Protein AF-A0A952AUI9-F1 (afdb_monomer_lite)

Secondary structure (DSSP, 8-state):
--------PPPP-TT----TTSPPPEEEEEE-GGGT-SS-EEEEE-

Structure (mmCIF, N/CA/C/O backbone):
data_AF-A0A952AUI9-F1
#
_entry.id   AF-A0A952AUI9-F1
#
loop_
_atom_site.group_PDB
_atom_site.id
_atom_site.type_symbol
_atom_site.label_atom_id
_atom_site.label_alt_id
_atom_site.label_comp_id
_atom_site.label_asym_id
_atom_site.label_entity_id
_atom_site.label_seq_id
_atom_site.pdbx_PDB_ins_code
_atom_site.Cartn_x
_atom_site.Cartn_y
_atom_site.Cartn_z
_atom_site.occupancy
_atom_site.B_iso_or_equiv
_atom_site.auth_seq_id
_atom_site.auth_comp_id
_atom_site.auth_asym_id
_atom_site.auth_atom_id
_atom_site.pdbx_PDB_model_num
ATOM 1 N N . MET A 1 1 ? 8.032 -26.074 26.277 1.00 77.56 1 MET A N 1
ATOM 2 C CA . MET A 1 1 ? 7.012 -25.711 25.266 1.00 77.56 1 MET A CA 1
ATOM 3 C C . MET A 1 1 ? 7.552 -24.532 24.464 1.00 77.56 1 MET A C 1
ATOM 5 O O . MET A 1 1 ? 8.030 -23.607 25.110 1.00 77.56 1 MET A O 1
ATOM 9 N N . PRO A 1 2 ? 7.568 -24.560 23.119 1.00 88.56 2 PRO A N 1
ATOM 10 C CA . PRO A 1 2 ? 8.034 -23.418 22.332 1.00 88.56 2 PRO A CA 1
ATOM 11 C C . PRO A 1 2 ? 7.032 -22.258 22.411 1.00 88.56 2 PRO A C 1
ATOM 13 O O . PRO A 1 2 ? 5.820 -22.477 22.404 1.00 88.56 2 PRO A O 1
ATOM 16 N N . ILE A 1 3 ? 7.546 -21.030 22.483 1.00 92.81 3 ILE A N 1
ATOM 17 C CA . ILE A 1 3 ? 6.741 -19.805 22.416 1.00 92.81 3 ILE A CA 1
ATOM 18 C C . ILE A 1 3 ? 6.291 -19.602 20.964 1.00 92.81 3 ILE A C 1
ATOM 20 O O . ILE A 1 3 ? 7.090 -19.759 20.041 1.00 92.81 3 ILE A O 1
ATOM 24 N N . ARG A 1 4 ? 5.012 -19.261 20.764 1.00 94.75 4 ARG A N 1
ATOM 25 C CA . ARG A 1 4 ? 4.454 -18.851 19.468 1.00 94.75 4 ARG A CA 1
ATOM 26 C C . ARG A 1 4 ? 4.146 -17.361 19.493 1.00 94.75 4 ARG A C 1
ATOM 28 O O . ARG A 1 4 ? 3.585 -16.875 20.472 1.00 94.75 4 ARG A O 1
ATOM 35 N N . PHE A 1 5 ? 4.481 -16.678 18.407 1.00 95.56 5 PHE A N 1
ATOM 36 C CA . PHE A 1 5 ? 4.098 -15.291 18.174 1.00 95.56 5 PHE A CA 1
ATOM 37 C C . PHE A 1 5 ? 2.876 -15.245 17.262 1.00 95.56 5 PHE A C 1
ATOM 39 O O . PHE A 1 5 ? 2.741 -16.074 16.362 1.00 95.56 5 PHE A O 1
ATOM 46 N N . TYR A 1 6 ? 2.003 -14.275 17.513 1.00 96.06 6 TYR A N 1
ATOM 47 C CA . TYR A 1 6 ? 0.820 -14.013 16.706 1.00 96.06 6 TYR A CA 1
ATOM 48 C C . TYR A 1 6 ? 0.859 -12.554 16.267 1.00 96.06 6 TYR A C 1
ATOM 50 O O . TYR A 1 6 ? 1.115 -11.675 17.091 1.00 96.06 6 TYR A O 1
ATOM 58 N N . ASP A 1 7 ? 0.607 -12.312 14.985 1.00 96.88 7 ASP A N 1
ATOM 59 C CA . ASP A 1 7 ? 0.338 -10.970 14.483 1.00 96.88 7 ASP A CA 1
ATOM 60 C C . ASP A 1 7 ? -1.130 -10.625 14.763 1.00 96.88 7 ASP A C 1
ATOM 62 O O . ASP A 1 7 ? -2.027 -11.421 14.483 1.00 96.88 7 ASP A O 1
ATOM 66 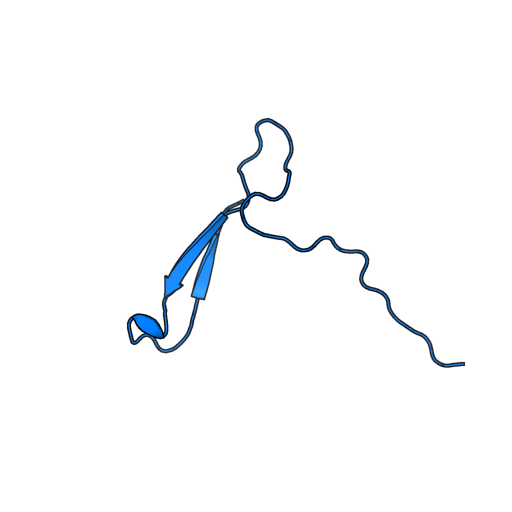N N . ILE A 1 8 ? -1.356 -9.459 15.361 1.00 97.19 8 ILE A N 1
ATOM 67 C CA . ILE A 1 8 ? -2.684 -8.933 15.710 1.00 97.19 8 ILE A CA 1
ATOM 68 C C . ILE A 1 8 ? -3.037 -7.685 14.888 1.00 97.19 8 ILE A C 1
ATOM 70 O O . ILE A 1 8 ? -4.019 -7.004 15.183 1.00 97.19 8 ILE A O 1
ATOM 74 N N . SER A 1 9 ? -2.214 -7.358 13.892 1.00 97.31 9 SER A N 1
ATOM 75 C CA . SER A 1 9 ? -2.363 -6.179 13.046 1.00 97.31 9 SER A CA 1
ATOM 76 C C . SER A 1 9 ? -3.400 -6.413 11.950 1.00 97.31 9 SER A C 1
ATOM 78 O O . SER A 1 9 ? -3.558 -7.520 11.435 1.00 97.31 9 SER A O 1
ATOM 80 N N . TRP A 1 10 ? -4.079 -5.343 11.540 1.00 95.62 10 TRP A N 1
ATOM 81 C CA . TRP A 1 10 ? -4.897 -5.358 10.330 1.00 95.62 10 TRP A CA 1
ATOM 82 C C . TRP A 1 10 ? -4.015 -5.173 9.098 1.00 95.62 10 TRP A C 1
ATOM 84 O O . TRP A 1 10 ? -3.127 -4.321 9.083 1.00 95.62 10 TRP A O 1
ATOM 94 N N . THR A 1 11 ? -4.287 -5.935 8.039 1.00 94.69 11 THR A N 1
ATOM 95 C CA . THR A 1 11 ? -3.667 -5.693 6.734 1.00 94.69 11 THR A CA 1
ATOM 96 C C . THR A 1 11 ? -4.148 -4.358 6.181 1.00 94.69 11 THR A C 1
ATOM 98 O O . THR A 1 11 ? -5.352 -4.135 6.090 1.00 94.69 11 THR A O 1
ATOM 101 N N . LEU A 1 12 ? -3.217 -3.494 5.776 1.00 94.25 12 LEU A N 1
ATOM 102 C CA . LEU A 1 12 ? -3.532 -2.251 5.078 1.00 94.25 12 LEU A CA 1
ATOM 103 C C . LEU A 1 12 ? -3.678 -2.517 3.579 1.00 94.25 12 LEU A C 1
ATOM 105 O O . LEU A 1 12 ? -2.829 -3.166 2.968 1.00 94.25 12 LEU A O 1
ATOM 109 N N . TYR A 1 13 ? -4.759 -2.017 2.992 1.00 93.94 13 TYR A N 1
ATOM 110 C CA . TYR A 1 13 ? -5.048 -2.123 1.567 1.00 93.94 13 TYR A CA 1
ATOM 111 C C . TYR A 1 13 ? -5.842 -0.896 1.105 1.00 93.94 13 TYR A C 1
ATOM 113 O O . TYR A 1 13 ? -6.528 -0.271 1.922 1.00 93.94 13 TYR A O 1
ATOM 121 N N . PRO A 1 14 ? -5.773 -0.535 -0.190 1.00 94.12 14 PRO A N 1
ATOM 122 C CA . PRO A 1 14 ? -6.570 0.559 -0.727 1.00 94.12 14 PRO A CA 1
ATOM 123 C C . PRO A 1 14 ? -8.062 0.375 -0.449 1.00 94.12 14 PRO A C 1
ATOM 125 O O . PRO A 1 14 ? -8.632 -0.667 -0.770 1.00 94.12 14 PRO A O 1
ATOM 128 N N . GLY A 1 15 ? -8.690 1.386 0.151 1.00 90.62 15 GLY A N 1
ATOM 129 C CA . GLY A 1 15 ? -10.106 1.334 0.525 1.00 90.62 15 GLY A CA 1
ATOM 130 C C . GLY A 1 15 ? -10.413 0.636 1.855 1.00 90.62 15 GLY A C 1
ATOM 131 O O . GLY A 1 15 ? -11.584 0.396 2.144 1.00 90.62 15 GLY A O 1
ATOM 132 N N . ILE A 1 16 ? -9.404 0.329 2.681 1.00 95.75 16 ILE A N 1
ATOM 133 C CA . ILE A 1 16 ? -9.639 -0.031 4.085 1.00 95.75 16 ILE A CA 1
ATOM 134 C C . ILE A 1 16 ? -10.439 1.074 4.792 1.00 95.75 16 ILE A C 1
ATOM 136 O O . ILE A 1 16 ? -10.244 2.265 4.539 1.00 95.75 16 ILE A O 1
ATOM 140 N N . SER A 1 17 ? -11.340 0.680 5.693 1.00 94.69 17 SER A N 1
ATOM 141 C CA . SER A 1 17 ? -12.121 1.625 6.489 1.00 94.69 17 SER A CA 1
ATOM 142 C C . SER A 1 17 ? -11.216 2.528 7.323 1.00 94.69 17 SER A C 1
ATOM 144 O O . SER A 1 17 ? -10.456 2.056 8.169 1.00 94.69 17 SER A O 1
ATOM 146 N N . VAL A 1 18 ? -11.364 3.833 7.122 1.00 95.19 18 VAL A N 1
ATOM 147 C CA . VAL A 1 18 ? -10.740 4.888 7.926 1.00 95.19 18 VAL A CA 1
ATOM 148 C C . VAL A 1 18 ? -11.816 5.728 8.608 1.00 95.19 18 VAL A C 1
ATOM 150 O O . VAL A 1 18 ? -13.018 5.544 8.384 1.00 95.19 18 VAL A O 1
ATOM 153 N N . ARG A 1 19 ? -11.407 6.650 9.477 1.00 96.69 19 ARG A N 1
ATOM 154 C CA . ARG A 1 19 ? -12.343 7.568 10.121 1.00 96.69 19 ARG A CA 1
ATOM 155 C C . ARG A 1 19 ? -12.967 8.500 9.078 1.00 96.69 19 ARG A C 1
ATOM 157 O O . ARG A 1 19 ? -12.310 8.947 8.145 1.00 96.69 19 ARG A O 1
ATOM 164 N N . SER A 1 20 ? -14.239 8.843 9.270 1.00 96.31 20 SER A N 1
ATOM 165 C CA . SER A 1 20 ? -14.909 9.838 8.429 1.00 96.31 20 SER A CA 1
ATOM 166 C C . SER A 1 20 ? -14.172 11.180 8.486 1.00 96.31 20 SER A C 1
ATOM 168 O O . SER A 1 20 ? -14.091 11.786 9.554 1.00 96.31 20 SER A O 1
ATOM 170 N N . GLY A 1 21 ? -13.697 11.645 7.330 1.00 96.38 21 GLY A N 1
ATOM 171 C CA . GLY A 1 21 ? -12.934 12.886 7.180 1.00 96.38 21 GLY A CA 1
ATOM 172 C C . GLY A 1 21 ? -11.413 12.707 7.149 1.00 96.38 21 GLY A C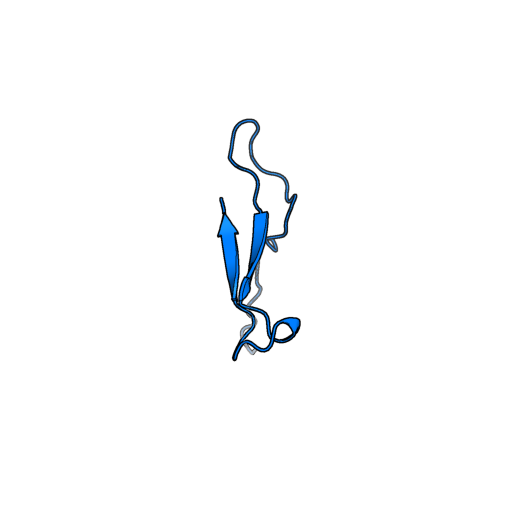 1
ATOM 173 O O . GLY A 1 21 ? -10.731 13.667 6.800 1.00 96.38 21 GLY A O 1
ATOM 174 N N . ASP A 1 22 ? -10.892 11.515 7.459 1.00 96.69 22 ASP A N 1
ATOM 175 C CA . ASP A 1 22 ? -9.469 11.207 7.284 1.00 96.69 22 ASP A CA 1
ATOM 176 C C . ASP A 1 22 ? -9.151 10.933 5.806 1.00 96.69 22 ASP A C 1
ATOM 178 O O . ASP A 1 22 ? -10.025 10.564 5.011 1.00 96.69 22 ASP A O 1
ATOM 182 N N . THR A 1 23 ? -7.879 11.095 5.440 1.00 94.62 23 THR A N 1
ATOM 183 C CA . THR A 1 23 ? -7.381 10.720 4.115 1.00 94.62 23 THR A CA 1
ATOM 184 C C . THR A 1 23 ? -7.509 9.199 3.928 1.00 94.62 23 THR A C 1
ATOM 186 O O . THR A 1 23 ? -7.111 8.427 4.805 1.00 94.62 23 THR A O 1
ATOM 189 N N . PRO A 1 24 ? -8.054 8.722 2.798 1.00 94.94 24 PRO A N 1
ATOM 190 C CA . PRO A 1 24 ? -8.093 7.296 2.494 1.00 94.94 24 PRO A CA 1
ATOM 191 C C . PRO A 1 24 ? -6.692 6.700 2.302 1.00 94.94 24 PRO A C 1
ATOM 193 O O . PRO A 1 24 ? -5.814 7.340 1.727 1.00 94.94 24 PRO A O 1
ATOM 196 N N . PHE A 1 25 ? -6.511 5.436 2.696 1.00 95.38 2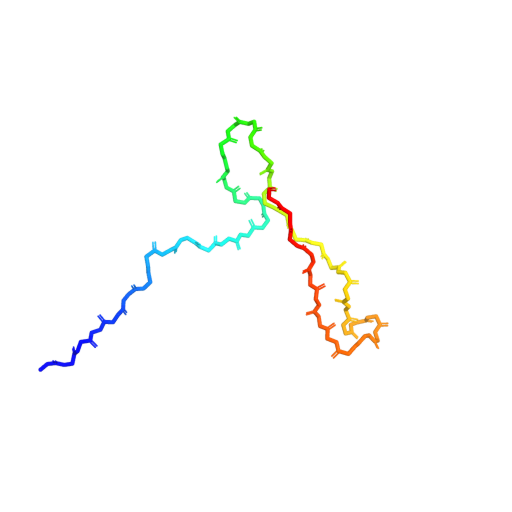5 PHE A N 1
ATOM 197 C CA . PHE A 1 25 ? -5.316 4.668 2.339 1.00 95.38 25 PHE A CA 1
ATOM 198 C C . PHE A 1 25 ? -5.329 4.380 0.831 1.00 95.38 25 PHE A C 1
ATOM 200 O O . PHE A 1 25 ? -6.231 3.692 0.346 1.00 95.38 25 PHE A O 1
ATOM 207 N N . GLU A 1 26 ? -4.320 4.853 0.098 1.00 94.50 26 GLU A N 1
ATOM 208 C CA . GLU A 1 26 ? -4.121 4.551 -1.325 1.00 94.50 26 GLU A CA 1
ATOM 209 C C . GLU A 1 26 ? -2.688 4.081 -1.603 1.00 94.50 26 GLU A C 1
ATOM 211 O O . GLU A 1 26 ? -1.729 4.482 -0.943 1.00 94.50 26 GLU A O 1
ATOM 216 N N . THR A 1 27 ? -2.541 3.254 -2.638 1.00 92.50 27 THR A N 1
ATOM 217 C CA . THR A 1 27 ? -1.246 2.877 -3.215 1.00 92.50 27 THR A CA 1
ATOM 218 C C . THR A 1 27 ? -1.251 3.201 -4.699 1.00 92.50 27 THR A C 1
ATOM 220 O O . THR A 1 27 ? -2.153 2.758 -5.414 1.00 92.50 27 THR A O 1
ATOM 223 N N . ARG A 1 28 ? -0.235 3.913 -5.185 1.00 87.75 28 ARG A N 1
ATOM 224 C CA . ARG A 1 28 ? -0.057 4.197 -6.614 1.00 87.75 28 ARG A CA 1
ATOM 225 C C . ARG A 1 28 ? 1.261 3.606 -7.101 1.00 87.75 28 ARG A C 1
ATOM 227 O O . ARG A 1 28 ? 2.269 3.793 -6.424 1.00 87.75 28 ARG A O 1
ATOM 234 N N . PRO A 1 29 ? 1.294 2.902 -8.242 1.00 82.69 29 PRO A N 1
ATOM 235 C CA . PRO A 1 29 ? 2.561 2.479 -8.824 1.00 82.69 29 PRO A CA 1
ATOM 236 C C . PRO A 1 29 ? 3.362 3.727 -9.221 1.00 82.69 29 PRO A C 1
ATOM 238 O O . PRO A 1 29 ? 2.833 4.583 -9.928 1.00 82.69 29 PRO A O 1
ATOM 241 N N . ASN A 1 30 ? 4.596 3.848 -8.725 1.00 84.56 30 ASN A N 1
ATOM 242 C CA . ASN A 1 30 ? 5.511 4.928 -9.099 1.00 84.56 30 ASN A CA 1
ATOM 243 C C . ASN A 1 30 ? 6.613 4.373 -10.005 1.00 84.56 30 ASN A C 1
ATOM 245 O O . ASN A 1 30 ? 6.676 4.758 -11.166 1.00 84.56 30 ASN A O 1
ATOM 249 N N . ASP A 1 31 ? 7.350 3.373 -9.511 1.00 87.62 31 ASP A N 1
ATOM 250 C CA . ASP A 1 31 ? 8.285 2.582 -10.318 1.00 87.62 31 ASP A CA 1
ATOM 251 C C . ASP A 1 31 ? 7.707 1.180 -10.533 1.00 87.62 31 ASP A C 1
ATOM 253 O O . ASP A 1 31 ? 7.116 0.583 -9.617 1.00 87.62 31 ASP A O 1
ATOM 257 N N . SER A 1 32 ? 7.857 0.640 -11.739 1.00 86.62 32 SER A N 1
ATOM 258 C CA . SER A 1 32 ? 7.338 -0.675 -12.091 1.00 86.62 32 SER A CA 1
ATOM 259 C C . SER A 1 32 ? 8.283 -1.460 -12.986 1.00 86.62 32 SER A C 1
ATOM 261 O O . SER A 1 32 ? 8.676 -1.018 -14.065 1.00 86.62 32 SER A O 1
ATOM 263 N N . LEU A 1 33 ? 8.507 -2.722 -12.615 1.00 92.38 33 LEU A N 1
ATOM 264 C CA . LEU A 1 33 ? 9.178 -3.698 -13.476 1.00 92.38 33 LEU A CA 1
ATOM 265 C C . LEU A 1 33 ? 8.471 -3.848 -14.834 1.00 92.38 33 LEU A C 1
ATOM 267 O O . LEU A 1 33 ? 9.121 -4.103 -15.843 1.00 92.38 33 LEU A O 1
ATOM 271 N N . ALA A 1 34 ? 7.145 -3.663 -14.885 1.00 89.56 34 ALA A N 1
ATOM 272 C CA . ALA A 1 34 ? 6.390 -3.699 -16.138 1.00 89.56 34 ALA A CA 1
ATOM 273 C C . ALA A 1 34 ? 6.707 -2.502 -17.056 1.00 89.56 34 ALA A C 1
ATOM 275 O O . ALA A 1 34 ? 6.534 -2.604 -18.268 1.00 89.56 34 ALA A O 1
ATOM 276 N N . GLY A 1 35 ? 7.181 -1.391 -16.484 1.00 86.81 35 GLY A N 1
ATOM 277 C CA . GLY A 1 35 ? 7.685 -0.218 -17.200 1.00 86.81 35 GLY A CA 1
ATOM 278 C C . GLY A 1 35 ? 9.171 -0.305 -17.565 1.00 86.81 35 GLY A C 1
ATOM 279 O O . GLY A 1 35 ? 9.675 0.591 -18.235 1.00 86.81 35 GLY A O 1
ATOM 280 N N . GLY A 1 36 ? 9.861 -1.381 -17.168 1.00 91.56 36 GLY A N 1
ATOM 281 C CA . GLY A 1 36 ? 11.298 -1.553 -17.381 1.00 91.56 36 GLY A CA 1
ATOM 282 C C . GLY A 1 36 ? 12.180 -0.983 -16.268 1.00 91.56 36 GLY A C 1
ATOM 283 O O . GLY A 1 36 ? 13.398 -0.939 -16.441 1.00 91.56 36 GLY A O 1
ATOM 284 N N . ASP A 1 37 ? 11.599 -0.577 -15.135 1.00 94.00 37 ASP A N 1
ATOM 285 C CA . ASP A 1 37 ? 12.366 -0.156 -13.962 1.00 94.00 37 ASP A CA 1
ATOM 286 C C . ASP A 1 37 ? 13.061 -1.345 -13.282 1.00 94.00 37 ASP A C 1
ATOM 288 O O . ASP A 1 37 ? 12.769 -2.513 -13.545 1.00 94.00 37 ASP A O 1
ATOM 292 N N . THR A 1 38 ? 13.982 -1.055 -12.363 1.00 95.12 38 THR A N 1
ATOM 293 C CA . THR A 1 38 ? 14.769 -2.077 -11.649 1.00 95.12 38 THR A CA 1
ATOM 294 C C . THR A 1 38 ? 13.989 -2.747 -10.511 1.00 95.12 38 THR A C 1
ATOM 296 O O . THR A 1 38 ? 14.355 -3.835 -10.064 1.00 95.12 38 THR A O 1
ATOM 299 N N . ALA A 1 39 ? 12.924 -2.112 -10.014 1.00 93.44 39 ALA A N 1
ATOM 300 C CA . ALA A 1 39 ? 12.098 -2.624 -8.924 1.00 93.44 39 ALA A CA 1
ATOM 301 C C . ALA A 1 39 ? 10.652 -2.117 -9.019 1.00 93.44 39 ALA A C 1
ATOM 303 O O . ALA A 1 39 ? 10.366 -1.130 -9.688 1.00 93.44 39 ALA A O 1
ATOM 304 N N . ASN A 1 40 ? 9.743 -2.783 -8.303 1.00 93.88 40 ASN A N 1
ATOM 305 C CA . ASN A 1 40 ? 8.412 -2.243 -8.043 1.00 93.88 40 ASN A CA 1
ATOM 306 C C . ASN A 1 40 ? 8.469 -1.382 -6.780 1.00 93.88 40 ASN A C 1
ATOM 308 O O . ASN A 1 40 ? 8.729 -1.910 -5.696 1.00 93.88 40 ASN A O 1
ATOM 312 N N . ALA A 1 41 ? 8.190 -0.089 -6.911 1.00 92.81 41 ALA A N 1
ATOM 313 C CA . ALA A 1 41 ? 8.140 0.841 -5.790 1.00 92.81 41 ALA A CA 1
ATOM 314 C C . ALA A 1 41 ? 6.823 1.631 -5.839 1.00 92.81 41 ALA A C 1
ATOM 316 O O . ALA A 1 41 ? 6.726 2.645 -6.533 1.00 92.81 41 ALA A O 1
ATOM 317 N N . PRO A 1 42 ? 5.765 1.161 -5.156 1.00 91.31 42 PRO A N 1
ATOM 318 C CA . PRO A 1 42 ? 4.537 1.928 -5.040 1.00 91.31 42 PRO A CA 1
ATOM 319 C C . PRO A 1 42 ? 4.712 3.084 -4.048 1.00 91.31 42 PRO A C 1
ATOM 321 O O . PRO A 1 42 ? 5.371 2.951 -3.019 1.00 91.31 42 PRO A O 1
ATOM 324 N N . ASN A 1 43 ? 4.070 4.210 -4.338 1.00 93.19 43 ASN A N 1
ATOM 325 C CA . ASN A 1 43 ? 3.896 5.313 -3.404 1.00 93.19 43 ASN A CA 1
ATOM 326 C C . ASN A 1 43 ? 2.646 5.057 -2.540 1.00 93.19 43 ASN A C 1
ATOM 328 O O . ASN A 1 43 ? 1.611 4.640 -3.068 1.00 93.19 43 ASN A O 1
ATOM 332 N N . LEU A 1 44 ? 2.754 5.287 -1.229 1.00 93.62 44 LEU A N 1
ATOM 333 C CA . LEU A 1 44 ? 1.665 5.161 -0.258 1.00 93.62 44 LEU A CA 1
ATOM 334 C C . LEU A 1 44 ? 1.248 6.549 0.241 1.00 93.62 44 LEU A C 1
ATOM 336 O O . LEU A 1 44 ? 2.101 7.332 0.659 1.00 93.62 44 LEU A O 1
ATOM 340 N N . SER A 1 45 ? -0.059 6.815 0.273 1.00 91.38 45 SER A N 1
ATOM 341 C CA . SER A 1 45 ? -0.632 8.041 0.849 1.00 91.38 45 SER A CA 1
ATOM 342 C C . SER A 1 45 ? -1.701 7.723 1.886 1.00 91.38 45 SER A C 1
ATOM 344 O O . SER A 1 45 ? -2.508 6.816 1.667 1.00 91.38 45 SER A O 1
ATOM 346 N N . LEU A 1 46 ? -1.678 8.485 2.984 1.00 87.50 46 LEU A N 1
ATOM 347 C CA 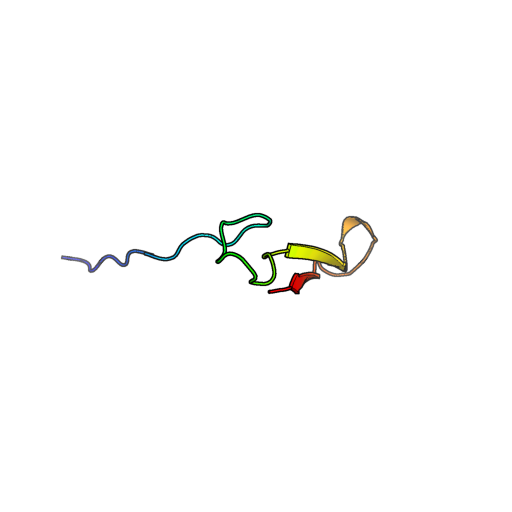. LEU A 1 46 ? -2.445 8.327 4.223 1.00 87.50 46 LEU A CA 1
ATOM 348 C C . LEU A 1 46 ? -2.694 9.699 4.856 1.00 87.50 46 LEU A C 1
ATOM 350 O O . LEU A 1 46 ? -1.937 10.638 4.518 1.00 87.50 46 LEU A O 1
#

Radius of gyration: 16.26 Å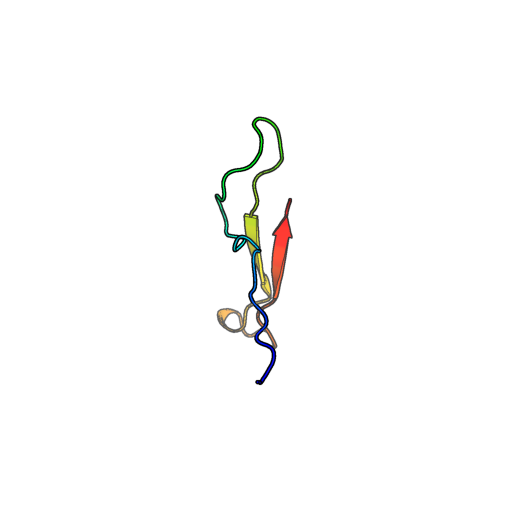; chains: 1; bounding box: 30×39×43 Å

Sequence (46 aa):
MPIRFYDISWTLYPGISVRSGDTPFETRPNDSLAGGDTANAPNLSL

Foldseek 3Di:
DDDDDDDPDDDDDFPPDDDVPDDTWDWAFDDDVVVVGPDTDIDIDD

pLDDT: mean 92.59, std 4.14, range [77.56,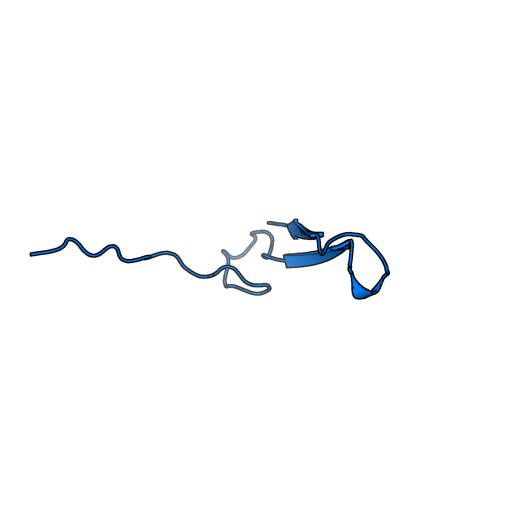 97.31]